Protein AF-A0A957JR50-F1 (afdb_monomer_lite)

Secondary structure (DSSP, 8-state):
---------EEEEEE-SSEEEEEETTS-EEEEEGGGSHHHHHS-HHHHH--EEETTEEEEGGGTEEEEHHHHHTT------HHHHHHHHHHHHHHHTTS--S-HHHHTS-TTS---

pLDDT: mean 88.14, std 16.2, range [25.7, 98.31]

Radius of gyration: 16.22 Å; chains: 1; bounding box: 34×46×43 Å

Foldseek 3Di:
DDPPPPQWWWDDWDDDLFWIWTAIPVGDIQIAGQVLEVLSNVDDPVQNRQWDTDRQWIARQSSRDIGGPVCSVVRHGDPDDPVRVVLSVVVNVCVVVVNDPDGSCVVVPDPPPDDD

Sequence (116 aa):
MTILIENLQAVSVAFSETHFTVALSDGRLISTPLHWFPRLAYGTTAEREIYEIIDGAIHWPELDEDIEIMALLNGAKSGEGEKSLHRFRQWMQARRAGKTSAPFALAFANPLAVEP

Structure (mmCIF, N/CA/C/O backbone):
data_AF-A0A957JR50-F1
#
_entry.id   AF-A0A957JR50-F1
#
loop_
_atom_site.group_PDB
_atom_site.id
_atom_site.type_symbol
_atom_site.label_atom_id
_atom_site.label_alt_id
_atom_site.label_comp_id
_atom_site.label_asym_id
_atom_site.label_entity_id
_atom_site.label_seq_id
_atom_site.pdbx_PDB_ins_code
_atom_site.Cartn_x
_atom_site.Cartn_y
_atom_si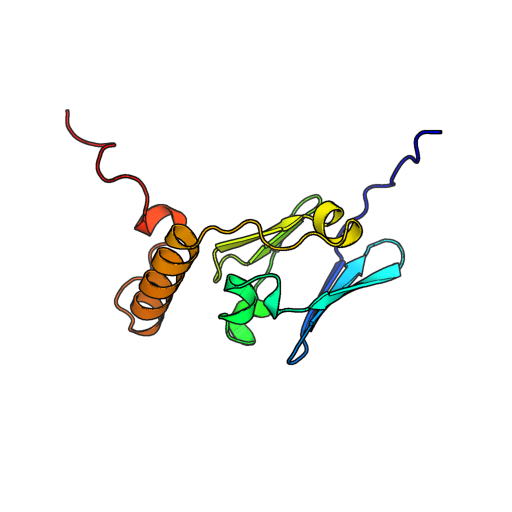te.Cartn_z
_atom_site.occupancy
_atom_site.B_iso_or_equiv
_atom_site.auth_seq_id
_atom_site.auth_comp_id
_atom_site.auth_asym_id
_atom_site.auth_atom_id
_atom_site.pdbx_PDB_model_num
ATOM 1 N N . MET A 1 1 ? 18.653 11.194 -25.214 1.00 42.72 1 MET A N 1
ATOM 2 C CA . MET A 1 1 ? 17.756 10.079 -25.575 1.00 42.72 1 MET A CA 1
ATOM 3 C C . MET A 1 1 ? 16.641 10.067 -24.550 1.00 42.72 1 MET A C 1
ATOM 5 O O . MET A 1 1 ? 16.855 9.602 -23.441 1.00 42.72 1 MET A O 1
ATOM 9 N N . THR A 1 2 ? 15.516 10.699 -24.868 1.00 38.53 2 THR A N 1
ATOM 10 C CA . THR A 1 2 ? 14.341 10.719 -23.991 1.00 38.53 2 THR A CA 1
ATOM 11 C C . THR A 1 2 ? 13.584 9.431 -24.260 1.00 38.53 2 THR A C 1
ATOM 13 O O . THR A 1 2 ? 13.094 9.239 -25.370 1.00 38.53 2 THR A O 1
ATOM 16 N N . ILE A 1 3 ? 13.562 8.515 -23.295 1.00 51.59 3 ILE A N 1
ATOM 17 C CA . ILE A 1 3 ? 12.680 7.354 -23.376 1.00 51.59 3 ILE A CA 1
ATOM 18 C C . ILE A 1 3 ? 11.263 7.914 -23.261 1.00 51.59 3 ILE A C 1
ATOM 20 O O . ILE A 1 3 ? 10.918 8.513 -22.244 1.00 51.59 3 ILE A O 1
ATOM 24 N N . LEU A 1 4 ? 10.473 7.779 -24.326 1.00 49.06 4 LEU A N 1
ATOM 25 C CA . LEU A 1 4 ? 9.029 7.937 -24.245 1.00 49.06 4 LEU A CA 1
ATOM 26 C C . LEU A 1 4 ? 8.550 6.759 -23.400 1.00 49.06 4 LEU A C 1
ATOM 28 O O . LEU A 1 4 ? 8.467 5.638 -23.892 1.00 49.06 4 LEU A O 1
ATOM 32 N N . ILE A 1 5 ? 8.359 6.987 -22.103 1.00 57.97 5 ILE A N 1
ATOM 33 C CA . ILE A 1 5 ? 7.665 6.021 -21.262 1.00 57.97 5 ILE A CA 1
ATOM 34 C C . ILE A 1 5 ? 6.227 6.057 -21.774 1.00 57.97 5 ILE A C 1
ATOM 36 O O . ILE A 1 5 ? 5.489 6.999 -21.489 1.00 57.97 5 ILE A O 1
ATOM 40 N N . GLU A 1 6 ? 5.864 5.094 -22.622 1.00 57.12 6 GLU A N 1
ATOM 41 C CA . GLU A 1 6 ? 4.458 4.783 -22.868 1.00 57.12 6 GLU A CA 1
ATOM 42 C C . GLU A 1 6 ? 3.772 4.687 -21.509 1.00 57.12 6 GLU A C 1
ATOM 44 O O . GLU A 1 6 ? 4.357 4.110 -20.594 1.00 57.12 6 GLU A O 1
ATOM 49 N N . ASN A 1 7 ? 2.604 5.322 -21.368 1.00 71.19 7 ASN A N 1
ATOM 50 C CA . ASN A 1 7 ? 1.957 5.600 -20.089 1.00 71.19 7 ASN A CA 1
ATOM 51 C C . ASN A 1 7 ? 1.938 4.338 -19.203 1.00 71.19 7 ASN A C 1
ATOM 53 O O . ASN A 1 7 ? 1.124 3.435 -19.405 1.00 71.19 7 ASN A O 1
ATOM 57 N N . LEU A 1 8 ? 2.908 4.230 -18.291 1.00 84.69 8 LEU A N 1
ATOM 58 C CA . LEU A 1 8 ? 3.179 2.999 -17.565 1.00 84.69 8 LEU A CA 1
ATOM 59 C C . LEU A 1 8 ? 2.276 2.981 -16.347 1.00 84.69 8 LEU A C 1
ATOM 61 O O . LEU A 1 8 ? 2.507 3.700 -15.378 1.00 84.69 8 LEU A O 1
ATOM 65 N N . GLN A 1 9 ? 1.234 2.170 -16.430 1.00 90.56 9 GLN A N 1
ATOM 66 C CA . GLN A 1 9 ? 0.159 2.162 -15.454 1.00 90.56 9 GLN A CA 1
ATOM 67 C C . GLN A 1 9 ? 0.262 0.928 -14.571 1.00 90.56 9 GLN A C 1
ATOM 69 O O . GLN A 1 9 ? 0.690 -0.141 -15.017 1.00 90.56 9 GLN A O 1
ATOM 74 N N . ALA A 1 10 ? -0.169 1.073 -13.321 1.00 95.31 10 ALA A N 1
ATOM 75 C CA . ALA A 1 10 ? -0.468 -0.079 -12.489 1.00 95.31 10 ALA A CA 1
ATOM 76 C C . ALA A 1 10 ? -1.657 -0.841 -13.095 1.00 95.31 10 ALA A C 1
ATOM 78 O O . ALA A 1 10 ? -2.575 -0.244 -13.651 1.00 95.31 10 ALA A O 1
ATOM 79 N N . VAL A 1 11 ? -1.652 -2.161 -12.968 1.00 96.31 11 VAL A N 1
ATOM 80 C CA . VAL A 1 11 ? -2.766 -3.034 -13.367 1.00 96.31 11 VAL A CA 1
ATOM 81 C C . VAL A 1 11 ? -3.373 -3.707 -12.145 1.00 96.31 11 VAL A C 1
ATOM 83 O O . VAL A 1 11 ? -4.588 -3.831 -12.038 1.00 96.31 11 VAL A O 1
ATOM 86 N N . SER A 1 12 ? -2.530 -4.139 -11.211 1.00 97.25 12 SER A N 1
ATOM 87 C CA . SER A 1 12 ? -2.971 -4.786 -9.980 1.00 97.25 12 SER A CA 1
ATOM 88 C C . SER A 1 12 ? -1.897 -4.715 -8.909 1.00 97.25 12 SER A C 1
ATOM 90 O O . SER A 1 12 ? -0.704 -4.670 -9.226 1.00 97.25 12 SER A O 1
ATOM 92 N N . VAL A 1 13 ? -2.318 -4.826 -7.653 1.00 98.19 13 VAL A N 1
ATOM 93 C CA . VAL A 1 13 ? -1.430 -5.008 -6.506 1.00 98.19 13 VAL A CA 1
ATOM 94 C C . VAL A 1 13 ? -1.726 -6.335 -5.822 1.00 98.19 13 VAL A C 1
ATOM 96 O O . VAL A 1 13 ? -2.881 -6.667 -5.562 1.00 98.19 13 VAL A O 1
ATOM 99 N N . ALA A 1 14 ? -0.671 -7.082 -5.514 1.00 97.88 14 ALA A N 1
ATOM 100 C CA . ALA A 1 14 ? -0.723 -8.285 -4.696 1.00 97.88 14 ALA A CA 1
ATOM 101 C C . ALA A 1 14 ? 0.101 -8.090 -3.422 1.00 97.88 14 ALA A C 1
ATOM 103 O O . ALA A 1 14 ? 1.155 -7.453 -3.445 1.00 97.88 14 ALA A O 1
ATOM 104 N N . PHE A 1 15 ? -0.351 -8.670 -2.314 1.00 97.69 15 PHE A N 1
ATOM 105 C CA . PHE A 1 15 ? 0.313 -8.559 -1.020 1.00 97.69 15 PHE A CA 1
ATOM 106 C C . PHE A 1 15 ? 0.784 -9.921 -0.520 1.00 97.69 15 PHE A C 1
ATOM 108 O O . PHE A 1 15 ? 0.117 -10.940 -0.675 1.00 97.69 15 PHE A O 1
ATOM 115 N N . SER A 1 16 ? 1.939 -9.908 0.131 1.00 95.56 16 SER A N 1
ATOM 116 C CA . SER A 1 16 ? 2.427 -10.971 1.006 1.00 95.56 16 SER A CA 1
ATOM 117 C C . SER A 1 16 ? 2.597 -10.411 2.420 1.00 95.56 16 SER A C 1
ATOM 119 O O . SER A 1 16 ? 2.294 -9.246 2.684 1.00 95.56 16 SER A O 1
ATOM 121 N N . GLU A 1 17 ? 3.120 -11.218 3.340 1.00 94.19 17 GLU A N 1
ATOM 122 C CA . GLU A 1 17 ? 3.382 -10.774 4.712 1.00 94.19 17 GLU A CA 1
ATOM 123 C C . GLU A 1 17 ? 4.389 -9.613 4.781 1.00 94.19 17 GLU A C 1
ATOM 125 O O . GLU A 1 17 ? 4.266 -8.726 5.623 1.00 94.19 17 GLU A O 1
ATOM 130 N N . THR A 1 18 ? 5.377 -9.589 3.881 1.00 96.56 18 THR A N 1
ATOM 131 C CA . THR A 1 18 ? 6.529 -8.674 3.977 1.00 96.56 18 THR A CA 1
ATOM 132 C C . THR A 1 18 ? 6.662 -7.708 2.804 1.00 96.56 18 THR A C 1
ATOM 134 O O . THR A 1 18 ? 7.407 -6.733 2.914 1.00 96.56 18 THR A O 1
ATOM 137 N N . HIS A 1 19 ? 5.959 -7.953 1.698 1.00 97.88 19 HIS A N 1
ATOM 138 C CA . HIS A 1 19 ? 6.073 -7.197 0.448 1.00 97.88 19 HIS A CA 1
ATOM 139 C C . HIS A 1 19 ? 4.708 -6.978 -0.195 1.00 97.88 19 HIS A C 1
ATOM 141 O O . HIS A 1 19 ? 3.805 -7.802 -0.039 1.00 97.88 19 HIS A O 1
ATOM 147 N N . PHE A 1 20 ? 4.609 -5.925 -0.997 1.00 98.12 20 PHE A N 1
ATOM 148 C CA . PHE A 1 20 ? 3.575 -5.791 -2.017 1.00 98.12 20 PHE A CA 1
ATOM 149 C C . PHE A 1 20 ? 4.222 -5.809 -3.400 1.00 98.12 20 PHE A C 1
ATOM 151 O O . PHE A 1 20 ? 5.390 -5.455 -3.561 1.00 98.12 20 PHE A O 1
ATOM 158 N N . THR A 1 21 ? 3.488 -6.299 -4.390 1.00 98.31 21 THR A N 1
ATOM 159 C CA . THR A 1 21 ? 3.941 -6.420 -5.773 1.00 98.31 21 THR A CA 1
ATOM 160 C C . THR A 1 21 ? 2.943 -5.742 -6.688 1.00 98.31 21 THR A C 1
ATOM 162 O O . THR A 1 21 ? 1.762 -6.081 -6.669 1.00 98.31 21 THR A O 1
ATOM 165 N N . VAL A 1 22 ? 3.425 -4.800 -7.490 1.00 98.00 22 VAL A N 1
ATOM 166 C CA . VAL A 1 22 ? 2.632 -4.084 -8.489 1.00 98.00 22 VAL A CA 1
ATOM 167 C C . VAL A 1 22 ? 2.896 -4.694 -9.857 1.00 98.00 22 VAL A C 1
ATOM 169 O O . VAL A 1 22 ? 4.049 -4.770 -10.285 1.00 98.00 22 VAL A O 1
ATOM 172 N N . ALA A 1 23 ? 1.835 -5.116 -10.541 1.00 97.38 23 ALA A N 1
ATOM 173 C CA . ALA A 1 23 ? 1.893 -5.474 -11.952 1.00 97.38 23 ALA A CA 1
ATOM 174 C C . ALA A 1 23 ? 1.686 -4.228 -12.810 1.00 97.38 23 ALA A C 1
ATOM 176 O O . ALA A 1 23 ? 0.764 -3.455 -12.549 1.00 97.38 23 ALA A O 1
ATOM 177 N N . LEU A 1 24 ? 2.536 -4.040 -13.815 1.00 95.88 24 LEU A N 1
ATOM 178 C CA . LEU A 1 24 ? 2.474 -2.910 -14.738 1.00 95.88 24 LEU A CA 1
ATOM 179 C C . LEU A 1 24 ? 1.869 -3.320 -16.081 1.00 95.88 24 LEU A C 1
ATOM 181 O O . LEU A 1 24 ? 1.912 -4.490 -16.468 1.00 95.88 24 LEU A O 1
ATOM 185 N N . SER A 1 25 ? 1.346 -2.338 -16.814 1.00 93.94 25 SER A N 1
ATOM 186 C CA . SER A 1 25 ? 0.704 -2.529 -18.123 1.00 93.94 25 SER A CA 1
ATOM 187 C C . SER A 1 25 ? 1.615 -3.147 -19.192 1.00 93.94 25 SER A C 1
ATOM 189 O O . SER A 1 25 ? 1.113 -3.754 -20.134 1.00 93.94 25 SER A O 1
ATOM 191 N N . ASP A 1 26 ? 2.937 -3.053 -19.034 1.00 92.69 26 ASP A N 1
ATOM 192 C CA . ASP A 1 26 ? 3.933 -3.646 -19.935 1.00 92.69 26 ASP A CA 1
ATOM 193 C C . ASP A 1 26 ? 4.403 -5.055 -19.518 1.00 92.69 26 ASP A C 1
ATOM 195 O O . ASP A 1 26 ? 5.335 -5.609 -20.105 1.00 92.69 26 ASP A O 1
ATOM 199 N N . GLY A 1 27 ? 3.767 -5.642 -18.500 1.00 94.44 27 GLY A N 1
ATOM 200 C CA . GLY A 1 27 ? 4.048 -6.993 -18.016 1.00 94.44 27 GLY A CA 1
ATOM 201 C C . GLY A 1 27 ? 5.157 -7.086 -16.966 1.00 94.44 27 GLY A C 1
ATOM 202 O O . GLY A 1 27 ? 5.440 -8.186 -16.484 1.00 94.44 27 GLY A O 1
ATOM 203 N N . ARG A 1 28 ? 5.783 -5.971 -16.569 1.00 95.88 28 ARG A N 1
ATOM 204 C CA . ARG A 1 28 ? 6.740 -5.970 -15.452 1.00 95.88 28 ARG A CA 1
ATOM 205 C C . ARG A 1 28 ? 6.043 -6.109 -14.100 1.00 95.88 28 ARG A C 1
ATOM 207 O O . ARG A 1 28 ? 4.906 -5.682 -13.913 1.00 95.88 28 ARG A O 1
ATOM 214 N N . LEU A 1 29 ? 6.783 -6.654 -13.134 1.00 97.12 29 LEU A N 1
ATOM 215 C CA . LEU A 1 29 ? 6.407 -6.700 -11.723 1.00 97.12 29 LEU A CA 1
ATOM 216 C C . LEU A 1 29 ? 7.415 -5.899 -10.895 1.00 97.12 29 LEU A C 1
ATOM 218 O O . LEU A 1 29 ? 8.621 -6.130 -11.002 1.00 97.12 29 LEU A O 1
ATOM 222 N N . ILE A 1 30 ? 6.927 -5.001 -10.040 1.00 97.00 30 ILE A N 1
ATOM 223 C CA . ILE A 1 30 ? 7.745 -4.298 -9.044 1.00 97.00 30 ILE A CA 1
ATOM 224 C C . ILE A 1 30 ? 7.384 -4.850 -7.671 1.00 97.00 30 ILE A C 1
ATOM 226 O O . ILE A 1 30 ? 6.258 -4.666 -7.220 1.00 97.00 30 ILE A O 1
ATOM 230 N N . SER A 1 31 ? 8.326 -5.518 -7.003 1.00 97.81 31 SER A N 1
ATOM 231 C CA . SER A 1 31 ? 8.153 -5.974 -5.619 1.00 97.81 31 SER A CA 1
ATOM 232 C C . SER A 1 31 ? 8.852 -5.017 -4.662 1.00 97.81 31 SER A C 1
ATOM 234 O O . SER A 1 31 ? 10.002 -4.636 -4.886 1.00 97.81 31 SER A O 1
ATOM 236 N N . THR A 1 32 ? 8.158 -4.594 -3.608 1.00 97.81 32 THR A N 1
ATOM 237 C CA . THR A 1 32 ? 8.656 -3.590 -2.663 1.00 97.81 32 THR A CA 1
ATOM 238 C C . THR A 1 32 ? 8.356 -3.998 -1.219 1.00 97.81 32 THR A C 1
ATOM 240 O O . THR A 1 32 ? 7.256 -4.487 -0.939 1.00 97.81 32 THR A O 1
ATOM 243 N N . PRO A 1 33 ? 9.307 -3.828 -0.276 1.00 98.12 33 PRO A N 1
ATOM 244 C CA . PRO A 1 33 ? 9.073 -4.175 1.118 1.00 98.12 33 PRO A CA 1
ATOM 245 C C . PRO A 1 33 ? 7.958 -3.330 1.730 1.00 98.12 33 PRO A C 1
ATOM 247 O O . PRO A 1 33 ? 7.989 -2.101 1.692 1.00 98.12 33 PRO A O 1
ATOM 250 N N . LEU A 1 34 ? 7.002 -3.989 2.377 1.00 97.56 34 LEU A N 1
ATOM 251 C CA . LEU A 1 34 ? 5.838 -3.336 2.965 1.00 97.56 34 LEU A CA 1
ATOM 252 C C . LEU A 1 34 ? 6.230 -2.341 4.071 1.00 97.56 34 LEU A C 1
ATOM 254 O O . LEU A 1 34 ? 5.638 -1.276 4.193 1.00 97.56 34 LEU A O 1
ATOM 258 N N . HIS A 1 35 ? 7.283 -2.644 4.838 1.00 96.75 35 HIS A N 1
ATOM 259 C CA . HIS A 1 35 ? 7.770 -1.780 5.919 1.00 96.75 35 HIS A CA 1
ATOM 260 C C . HIS A 1 35 ? 8.340 -0.431 5.439 1.00 96.75 35 HIS A C 1
ATOM 262 O O . HIS A 1 35 ? 8.608 0.435 6.270 1.00 96.75 35 HIS A O 1
ATOM 268 N N . TRP A 1 36 ? 8.541 -0.233 4.129 1.00 97.56 36 TRP A N 1
ATOM 269 C CA . TRP A 1 36 ? 8.923 1.070 3.563 1.00 97.56 36 TRP A CA 1
ATOM 270 C C . TRP A 1 36 ? 7.760 2.062 3.512 1.00 97.56 36 TRP A C 1
ATOM 272 O O . TRP A 1 36 ? 8.006 3.259 3.373 1.00 97.56 36 TRP A O 1
ATOM 282 N N . PHE A 1 37 ? 6.526 1.575 3.652 1.00 97.75 37 PHE A N 1
ATOM 283 C CA . PHE A 1 37 ? 5.296 2.360 3.613 1.00 97.75 37 PHE A CA 1
ATOM 284 C C . PHE A 1 37 ? 4.524 2.117 4.914 1.00 97.75 37 PHE A C 1
ATOM 286 O O . PHE A 1 37 ? 3.732 1.175 5.007 1.00 97.75 37 PHE A O 1
ATOM 293 N N . PRO A 1 38 ? 4.794 2.911 5.969 1.00 96.88 38 PRO A N 1
ATOM 294 C CA . PRO A 1 38 ? 4.295 2.636 7.313 1.00 96.88 38 PRO A CA 1
ATOM 295 C C . PRO A 1 38 ? 2.771 2.532 7.425 1.00 96.88 38 PRO A C 1
ATOM 297 O O . PRO A 1 38 ? 2.293 1.736 8.239 1.00 96.88 38 PRO A O 1
ATOM 300 N N . ARG A 1 39 ? 2.002 3.281 6.619 1.00 97.06 39 ARG A N 1
ATOM 301 C CA . ARG A 1 39 ? 0.533 3.189 6.624 1.00 97.06 39 ARG A CA 1
ATOM 302 C C . ARG A 1 39 ? 0.051 1.868 6.036 1.00 97.06 39 ARG A C 1
ATOM 304 O O . ARG A 1 39 ? -0.755 1.191 6.673 1.00 97.06 39 ARG A O 1
ATOM 311 N N . LEU A 1 40 ? 0.628 1.427 4.912 1.00 97.31 40 LEU A N 1
ATOM 312 C CA . LEU A 1 40 ? 0.363 0.094 4.353 1.00 97.31 40 LEU A CA 1
ATOM 313 C C . LEU A 1 40 ? 0.757 -1.024 5.319 1.00 97.31 40 LEU A C 1
ATOM 315 O O . LEU A 1 40 ? -0.016 -1.961 5.529 1.00 97.31 40 LEU A O 1
ATOM 319 N N . ALA A 1 41 ? 1.925 -0.910 5.957 1.00 96.81 41 ALA A N 1
ATOM 320 C CA . ALA A 1 41 ? 2.379 -1.875 6.956 1.00 96.81 41 ALA A CA 1
ATOM 321 C C . ALA A 1 41 ? 1.423 -1.972 8.158 1.00 96.81 41 ALA A C 1
ATOM 323 O O . ALA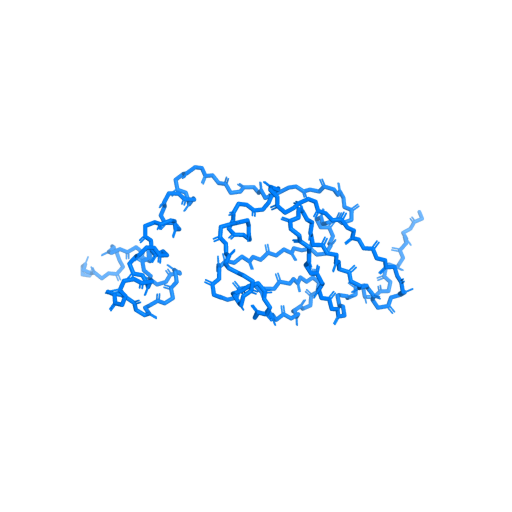 A 1 41 ? 1.223 -3.058 8.700 1.00 96.81 41 ALA A O 1
ATOM 324 N N . TYR A 1 42 ? 0.805 -0.858 8.555 1.00 96.06 42 TYR A N 1
ATOM 325 C CA . TYR A 1 42 ? -0.175 -0.806 9.642 1.00 96.06 42 TYR A CA 1
ATOM 326 C C . TYR A 1 42 ? -1.576 -1.314 9.241 1.00 96.06 42 TYR A C 1
ATOM 328 O O . TYR A 1 42 ? -2.342 -1.780 10.096 1.00 96.06 42 TYR A O 1
ATOM 336 N N . GLY A 1 43 ? -1.928 -1.206 7.958 1.00 94.94 43 GLY A N 1
ATOM 337 C CA . GLY A 1 43 ? -3.197 -1.681 7.416 1.00 94.94 43 GLY A CA 1
ATOM 338 C C . GLY A 1 43 ? -3.377 -3.191 7.568 1.00 94.94 43 GLY A C 1
ATOM 339 O O . GLY A 1 43 ? -2.411 -3.952 7.564 1.00 94.94 43 GLY A O 1
ATOM 340 N N . THR A 1 44 ? -4.620 -3.631 7.710 1.00 94.62 44 THR A N 1
ATOM 341 C CA . THR A 1 44 ? -5.005 -5.046 7.611 1.00 94.62 44 THR A CA 1
ATOM 342 C C . THR A 1 44 ? -4.993 -5.509 6.154 1.00 94.62 44 THR A C 1
ATOM 344 O O . THR A 1 44 ? -4.995 -4.689 5.240 1.00 94.62 44 THR A O 1
ATOM 347 N N . THR A 1 45 ? -5.031 -6.823 5.915 1.00 94.62 45 THR A N 1
ATOM 348 C CA . THR A 1 45 ? -5.156 -7.370 4.553 1.00 94.62 45 THR A CA 1
ATOM 349 C C . THR A 1 45 ? -6.365 -6.793 3.815 1.00 94.62 45 THR A C 1
ATOM 351 O O . THR A 1 45 ? -6.214 -6.324 2.697 1.00 94.62 45 THR A O 1
ATOM 354 N N . ALA A 1 46 ? -7.528 -6.724 4.472 1.00 95.38 46 ALA A N 1
ATOM 355 C CA . ALA A 1 46 ? -8.742 -6.174 3.871 1.00 95.38 46 ALA A CA 1
ATOM 356 C C . ALA A 1 46 ? -8.593 -4.691 3.486 1.00 95.38 46 ALA A C 1
ATOM 358 O O . ALA A 1 46 ? -9.027 -4.288 2.416 1.00 95.38 46 ALA A O 1
ATOM 359 N N . GLU A 1 47 ? -7.937 -3.880 4.323 1.00 95.88 47 GLU A N 1
ATOM 360 C CA . GLU A 1 47 ? -7.691 -2.460 4.019 1.00 95.88 47 GLU A CA 1
ATOM 361 C C . GLU A 1 47 ? -6.696 -2.280 2.859 1.00 95.88 47 GLU A C 1
ATOM 363 O O . GLU A 1 47 ? -6.810 -1.330 2.095 1.00 95.88 47 GLU A O 1
ATOM 368 N N . ARG A 1 48 ? -5.729 -3.194 2.705 1.00 97.38 48 ARG A N 1
ATOM 369 C CA . ARG A 1 48 ? -4.747 -3.173 1.605 1.00 97.38 48 ARG A CA 1
ATOM 370 C C . ARG A 1 48 ? -5.338 -3.615 0.267 1.00 97.38 48 ARG A C 1
ATOM 372 O O . ARG A 1 48 ? -4.849 -3.199 -0.779 1.00 97.38 48 ARG A O 1
ATOM 379 N N . GLU A 1 49 ? -6.351 -4.474 0.292 1.00 96.69 49 GLU A N 1
ATOM 380 C CA . GLU A 1 49 ? -7.046 -4.950 -0.910 1.00 96.69 49 GLU A CA 1
ATOM 381 C C . GLU A 1 49 ? -8.034 -3.918 -1.473 1.00 96.69 49 GLU A C 1
ATOM 383 O O . GLU A 1 49 ? -8.448 -4.037 -2.624 1.00 96.69 49 GLU A O 1
ATOM 388 N N . ILE A 1 50 ? -8.369 -2.881 -0.698 1.00 96.62 50 ILE A N 1
ATOM 389 C CA . ILE A 1 50 ? -9.183 -1.749 -1.145 1.00 96.62 50 ILE A CA 1
ATOM 390 C C . ILE A 1 50 ? -8.241 -0.646 -1.634 1.00 96.62 50 ILE A C 1
ATOM 392 O O . ILE A 1 50 ? -7.731 0.151 -0.845 1.00 96.62 50 ILE A O 1
ATOM 396 N N . TYR A 1 51 ? -8.004 -0.620 -2.943 1.00 97.75 51 TYR A N 1
ATOM 397 C CA . TYR A 1 51 ? -7.202 0.402 -3.608 1.00 97.75 51 TYR A CA 1
ATOM 398 C C . TYR A 1 51 ? -7.823 0.837 -4.930 1.00 97.75 51 TYR A C 1
ATOM 400 O O . TYR A 1 51 ? -8.609 0.117 -5.549 1.00 97.75 51 TYR A O 1
ATOM 408 N N . GLU A 1 52 ? -7.411 2.012 -5.377 1.00 96.94 52 GLU A N 1
ATOM 409 C CA . GLU A 1 52 ? -7.787 2.616 -6.643 1.00 96.94 52 GLU A CA 1
ATOM 410 C C . GLU A 1 52 ? -6.515 2.884 -7.447 1.00 96.94 52 GLU A C 1
ATOM 412 O O . GLU A 1 52 ? -5.506 3.349 -6.917 1.00 96.94 52 GLU A O 1
ATOM 417 N N . ILE A 1 53 ? -6.545 2.567 -8.738 1.00 95.12 53 ILE A N 1
ATOM 418 C CA . ILE A 1 53 ? -5.464 2.924 -9.654 1.00 95.12 53 ILE A CA 1
ATOM 419 C C . ILE A 1 53 ? -5.869 4.234 -10.314 1.00 95.12 53 ILE A C 1
ATOM 421 O O . ILE A 1 53 ? -6.873 4.297 -11.025 1.00 95.12 53 ILE A O 1
ATOM 425 N N . ILE A 1 54 ? -5.081 5.269 -10.058 1.00 89.50 54 ILE A N 1
ATOM 426 C CA . ILE A 1 54 ? -5.225 6.602 -10.640 1.00 89.50 54 ILE A CA 1
ATOM 427 C C . ILE A 1 54 ? -4.005 6.869 -11.521 1.00 89.50 54 ILE A C 1
ATOM 429 O O . ILE A 1 54 ? -2.969 6.246 -11.331 1.00 89.50 54 ILE A O 1
ATOM 433 N N . ASP A 1 55 ? -4.120 7.745 -12.518 1.00 85.31 55 ASP A N 1
ATOM 434 C CA . ASP A 1 55 ? -3.089 7.930 -13.552 1.00 85.31 55 ASP A CA 1
ATOM 435 C C . ASP A 1 55 ? -1.670 8.088 -12.960 1.00 85.31 55 ASP A C 1
ATOM 437 O O . ASP A 1 55 ? -1.331 9.116 -12.375 1.00 85.31 55 ASP A O 1
ATOM 441 N N . GLY A 1 56 ? -0.851 7.035 -13.081 1.00 88.94 56 GLY A N 1
ATOM 442 C CA . GLY A 1 56 ? 0.526 6.992 -12.572 1.00 88.94 56 GLY A CA 1
ATOM 443 C C . GLY A 1 56 ? 0.714 6.713 -11.069 1.00 88.94 56 GLY A C 1
ATOM 444 O O . GLY A 1 56 ? 1.862 6.718 -10.610 1.00 88.94 56 GLY A O 1
ATOM 445 N N . ALA A 1 57 ? -0.341 6.431 -10.299 1.00 93.69 57 ALA A N 1
ATOM 446 C CA . ALA A 1 57 ? -0.261 6.135 -8.865 1.00 93.69 57 ALA A CA 1
ATOM 447 C C . ALA A 1 57 ? -1.301 5.101 -8.388 1.00 93.69 57 ALA A C 1
ATOM 449 O O . ALA A 1 57 ? -2.248 4.741 -9.086 1.00 93.69 57 ALA A O 1
ATOM 450 N N . ILE A 1 58 ? -1.104 4.597 -7.173 1.00 97.19 58 ILE A N 1
ATOM 451 C CA . ILE A 1 58 ? -2.053 3.722 -6.485 1.00 97.19 58 ILE A CA 1
ATOM 452 C C . ILE A 1 58 ? -2.482 4.420 -5.197 1.00 97.19 58 ILE A C 1
ATOM 454 O O . ILE A 1 58 ? -1.627 4.793 -4.391 1.00 97.19 58 ILE A O 1
ATOM 458 N N . HIS A 1 59 ? -3.790 4.570 -5.022 1.00 96.69 59 HIS A N 1
ATOM 459 C CA . HIS A 1 59 ? -4.416 5.187 -3.861 1.00 96.69 59 HIS A CA 1
ATOM 460 C C . HIS A 1 59 ? -5.054 4.117 -2.968 1.00 96.69 59 HIS A C 1
ATOM 462 O O . HIS A 1 59 ? -5.843 3.298 -3.437 1.00 96.69 59 HIS A O 1
ATOM 468 N N . TRP A 1 60 ? -4.750 4.132 -1.672 1.00 97.19 60 TRP A N 1
ATOM 469 C CA . TRP A 1 60 ? -5.418 3.330 -0.646 1.00 97.19 60 TRP A CA 1
ATOM 470 C C . TRP A 1 60 ? -6.291 4.235 0.227 1.00 97.19 60 TRP A C 1
ATOM 472 O O . TRP A 1 60 ? -5.795 4.775 1.222 1.00 97.19 60 TRP A O 1
ATOM 482 N N . PRO A 1 61 ? -7.593 4.377 -0.075 1.00 94.38 61 PRO A N 1
ATOM 483 C CA . PRO A 1 61 ? -8.461 5.331 0.620 1.00 94.38 61 PRO A CA 1
ATOM 484 C C . PRO A 1 61 ? -8.620 5.020 2.113 1.00 94.38 61 PRO A C 1
ATOM 486 O O . PRO A 1 61 ? -8.605 5.915 2.956 1.00 94.38 61 PRO A O 1
ATOM 489 N N . GLU A 1 62 ? -8.695 3.738 2.473 1.00 94.19 62 GLU A N 1
ATOM 490 C CA . GLU A 1 62 ? -8.851 3.295 3.867 1.00 94.19 62 GLU A CA 1
ATOM 491 C C . GLU A 1 62 ? -7.606 3.545 4.734 1.00 94.19 62 GLU A C 1
ATOM 493 O O . GLU A 1 62 ? -7.678 3.526 5.971 1.00 94.19 62 GLU A O 1
ATOM 498 N N . LEU A 1 63 ? -6.461 3.757 4.083 1.00 95.44 63 LEU A N 1
ATOM 499 C CA . LEU A 1 63 ? -5.159 3.966 4.707 1.00 95.44 63 LEU A CA 1
ATOM 500 C C . LEU A 1 63 ? -4.609 5.372 4.447 1.00 95.44 63 LEU A C 1
ATOM 502 O O . LEU A 1 63 ? -3.559 5.695 4.998 1.00 95.44 63 LEU A O 1
ATOM 506 N N . ASP A 1 64 ? -5.318 6.198 3.671 1.00 93.94 64 ASP A N 1
ATOM 507 C CA . ASP A 1 64 ? -4.880 7.529 3.241 1.00 93.94 64 ASP A CA 1
ATOM 508 C C . ASP A 1 64 ? -3.433 7.485 2.710 1.00 93.94 64 ASP A C 1
ATOM 510 O O . ASP A 1 64 ? -2.558 8.210 3.174 1.00 93.94 64 ASP A O 1
ATOM 514 N N . GLU A 1 65 ? -3.140 6.540 1.817 1.00 95.44 65 GLU A N 1
ATOM 515 C CA . GLU A 1 65 ? -1.804 6.376 1.235 1.00 95.44 65 GLU A CA 1
ATOM 516 C C . GLU A 1 65 ? -1.879 6.500 -0.283 1.00 95.44 65 GLU A C 1
ATOM 518 O O . GLU A 1 65 ? -2.700 5.847 -0.921 1.00 95.44 65 GLU A O 1
ATOM 523 N N . ASP A 1 66 ? -0.966 7.288 -0.842 1.00 95.38 66 ASP A N 1
ATOM 524 C CA . ASP A 1 66 ? -0.763 7.446 -2.276 1.00 95.38 66 ASP A CA 1
ATOM 525 C C . ASP A 1 66 ? 0.667 7.054 -2.626 1.00 95.38 66 ASP A C 1
ATOM 527 O O . ASP A 1 66 ? 1.627 7.584 -2.062 1.00 95.38 66 ASP A O 1
ATOM 531 N N . ILE A 1 67 ? 0.820 6.136 -3.578 1.00 96.62 67 ILE A N 1
ATOM 532 C CA . ILE A 1 67 ? 2.135 5.692 -4.041 1.00 96.62 67 ILE A CA 1
ATOM 533 C C . ILE A 1 67 ? 2.238 5.869 -5.550 1.00 96.62 67 ILE A C 1
ATOM 535 O O . ILE A 1 67 ? 1.568 5.185 -6.322 1.00 96.62 67 ILE A O 1
ATOM 539 N N . GLU A 1 68 ? 3.145 6.745 -5.975 1.00 95.25 68 GLU A N 1
ATOM 540 C CA . GLU A 1 68 ? 3.475 6.933 -7.387 1.00 95.25 68 GLU A CA 1
ATOM 541 C C . GLU A 1 68 ? 4.244 5.730 -7.958 1.00 95.25 68 GLU A C 1
ATOM 543 O O . GLU A 1 68 ? 5.223 5.248 -7.376 1.00 95.25 68 GLU A O 1
ATOM 548 N N . ILE A 1 69 ? 3.881 5.296 -9.167 1.00 94.81 69 ILE A N 1
ATOM 549 C CA . ILE A 1 69 ? 4.576 4.213 -9.881 1.00 94.81 69 ILE A CA 1
ATOM 550 C C . ILE A 1 69 ? 6.031 4.585 -10.177 1.00 94.81 69 ILE A C 1
ATOM 552 O O . ILE A 1 69 ? 6.935 3.757 -10.038 1.00 94.81 69 ILE A O 1
ATOM 556 N N . MET A 1 70 ? 6.287 5.851 -10.516 1.00 93.38 70 MET A N 1
ATOM 557 C CA . MET A 1 70 ? 7.646 6.346 -10.739 1.00 93.38 70 MET A CA 1
ATOM 558 C C . MET A 1 70 ? 8.493 6.317 -9.462 1.00 93.38 70 MET A C 1
ATOM 560 O O . MET A 1 70 ? 9.687 6.020 -9.530 1.00 93.38 70 MET A O 1
ATOM 564 N N . ALA A 1 71 ? 7.896 6.566 -8.294 1.00 94.56 71 ALA A N 1
ATOM 565 C CA . ALA A 1 71 ? 8.596 6.455 -7.017 1.00 94.56 71 ALA A CA 1
ATOM 566 C C . ALA A 1 71 ? 9.030 5.002 -6.752 1.00 94.56 71 ALA A C 1
ATOM 568 O O . ALA A 1 71 ? 10.183 4.766 -6.380 1.00 94.56 71 ALA A O 1
ATOM 569 N N . LEU A 1 72 ? 8.160 4.025 -7.036 1.00 95.88 72 LEU A N 1
ATOM 570 C CA . LEU A 1 72 ? 8.486 2.600 -6.910 1.00 95.88 72 LEU A CA 1
ATOM 571 C C . LEU A 1 72 ? 9.604 2.161 -7.860 1.00 95.88 72 LEU A C 1
ATOM 573 O O . LEU A 1 72 ? 10.532 1.474 -7.435 1.00 95.88 72 LEU A O 1
ATOM 577 N N . LEU A 1 73 ? 9.565 2.597 -9.123 1.00 94.69 73 LEU A N 1
ATOM 578 C CA . LEU A 1 73 ? 10.628 2.311 -10.097 1.00 94.69 73 LEU A CA 1
ATOM 579 C C . LEU A 1 73 ? 11.994 2.861 -9.671 1.00 94.69 73 LEU A C 1
ATOM 581 O O . LEU A 1 73 ? 13.021 2.252 -9.965 1.00 94.69 73 LEU A O 1
ATOM 585 N N . ASN A 1 74 ? 12.002 3.987 -8.960 1.00 95.25 74 ASN A N 1
ATOM 586 C CA . ASN A 1 74 ? 13.215 4.599 -8.422 1.00 95.25 74 ASN A CA 1
ATOM 587 C C . ASN A 1 74 ? 13.652 3.998 -7.072 1.00 95.25 74 ASN A C 1
ATOM 589 O O . ASN A 1 74 ? 14.657 4.433 -6.509 1.00 95.25 74 ASN A O 1
ATOM 593 N N . GLY A 1 75 ? 12.915 3.020 -6.530 1.00 95.69 75 GLY A N 1
ATOM 594 C CA . GLY A 1 75 ? 13.200 2.421 -5.224 1.00 95.69 75 GLY A CA 1
ATOM 595 C C . GLY A 1 75 ? 12.975 3.375 -4.047 1.00 95.69 75 GLY A C 1
ATOM 596 O O . GLY A 1 75 ? 13.606 3.218 -2.997 1.00 95.69 75 GLY A O 1
ATOM 597 N N . ALA A 1 76 ? 12.114 4.381 -4.219 1.00 96.69 76 ALA A N 1
ATOM 598 C CA . ALA A 1 76 ? 11.787 5.329 -3.166 1.00 96.69 76 ALA A CA 1
ATOM 599 C C . ALA A 1 76 ? 10.964 4.665 -2.049 1.00 96.69 76 ALA A C 1
ATOM 601 O O . ALA A 1 76 ? 10.228 3.700 -2.259 1.00 96.69 76 ALA A O 1
ATOM 602 N N . LYS A 1 77 ? 11.100 5.213 -0.840 1.00 96.62 77 LYS A N 1
ATOM 603 C CA . LYS A 1 77 ? 10.331 4.831 0.353 1.00 96.62 77 LYS A CA 1
ATOM 604 C C . LYS A 1 77 ? 9.340 5.938 0.685 1.00 96.62 77 LYS A C 1
ATOM 606 O O . LYS A 1 77 ? 9.494 7.054 0.187 1.00 96.62 77 LYS A O 1
ATOM 611 N N . SER A 1 78 ? 8.385 5.661 1.571 1.00 95.31 78 SER A N 1
ATOM 612 C CA . SER A 1 78 ? 7.499 6.707 2.081 1.00 95.31 78 SER A CA 1
ATOM 613 C C . SER A 1 78 ? 8.310 7.857 2.690 1.00 95.31 78 SER A C 1
ATOM 615 O O . SER A 1 78 ? 9.230 7.641 3.484 1.00 95.31 78 SER A O 1
ATOM 617 N N . GLY A 1 79 ? 7.959 9.085 2.305 1.00 92.19 79 GLY A N 1
ATOM 618 C CA . GLY A 1 79 ? 8.495 10.318 2.884 1.00 92.19 79 GLY A CA 1
ATOM 619 C C . GLY A 1 79 ? 7.751 10.767 4.145 1.00 92.19 79 GLY A C 1
ATOM 620 O O . GLY A 1 79 ? 7.953 11.892 4.604 1.00 92.19 79 GLY A O 1
ATOM 621 N N . GLU A 1 80 ? 6.853 9.936 4.683 1.00 90.81 80 GLU A N 1
ATOM 622 C CA . GLU A 1 80 ? 6.002 10.306 5.806 1.00 90.81 80 GLU A CA 1
ATOM 623 C C . GLU A 1 80 ? 6.810 10.661 7.067 1.00 90.81 80 GLU A C 1
ATOM 625 O O . GLU A 1 80 ? 7.608 9.879 7.583 1.00 90.81 80 GLU A O 1
ATOM 630 N N . GLY A 1 81 ? 6.549 11.852 7.613 1.00 93.19 81 GLY A N 1
ATOM 631 C CA . GLY A 1 81 ? 7.138 12.297 8.873 1.00 93.19 81 GLY A CA 1
ATOM 632 C C . GLY A 1 81 ? 6.457 11.697 10.107 1.00 93.19 81 GLY A C 1
ATOM 633 O O . GLY A 1 81 ? 5.261 11.405 10.112 1.00 93.19 81 GLY A O 1
ATOM 634 N N . GLU A 1 82 ? 7.191 11.622 11.218 1.00 92.75 82 GLU A N 1
ATOM 635 C CA . GLU A 1 82 ? 6.723 11.031 12.482 1.00 92.75 82 GLU A CA 1
ATOM 636 C C . GLU A 1 82 ? 5.385 11.608 12.982 1.00 92.75 82 GLU A C 1
ATOM 638 O O . GLU A 1 82 ? 4.496 10.866 13.397 1.00 92.75 82 GLU A O 1
ATOM 643 N N . LYS A 1 83 ? 5.197 12.933 12.886 1.00 93.69 83 LYS A N 1
ATOM 644 C CA . LYS A 1 83 ? 3.944 13.605 13.283 1.00 93.69 83 LYS A CA 1
ATOM 645 C C . LYS A 1 83 ? 2.745 13.155 12.449 1.00 93.69 83 LYS A C 1
ATOM 647 O O . LYS A 1 83 ? 1.634 13.056 12.965 1.00 93.69 83 LYS A O 1
ATOM 652 N N . SER A 1 84 ? 2.961 12.923 11.158 1.00 92.25 84 SER A N 1
ATOM 653 C CA . SER A 1 84 ? 1.921 12.450 10.248 1.00 92.25 84 SER A CA 1
ATOM 654 C C . SER A 1 84 ? 1.512 11.026 10.616 1.00 92.25 84 SER A C 1
ATOM 656 O O . SER A 1 84 ? 0.337 10.781 10.889 1.00 92.25 84 SER A O 1
ATOM 658 N N . LEU A 1 85 ? 2.498 10.146 10.799 1.00 94.31 85 LEU A N 1
ATOM 659 C CA . LEU A 1 85 ? 2.264 8.757 11.181 1.00 94.31 85 LEU A CA 1
ATOM 660 C C . LEU A 1 85 ? 1.604 8.632 12.564 1.00 94.31 85 LEU A C 1
ATOM 662 O O . LEU A 1 85 ? 0.757 7.766 12.786 1.00 94.31 85 LEU A O 1
ATOM 666 N N . HIS A 1 86 ? 1.960 9.508 13.507 1.00 94.56 86 HIS A N 1
ATOM 667 C CA . HIS A 1 86 ? 1.310 9.569 14.815 1.00 94.56 86 HIS A CA 1
ATOM 668 C C . HIS A 1 86 ? -0.185 9.898 14.699 1.00 94.56 86 HIS A C 1
ATOM 670 O O . HIS A 1 86 ? -1.011 9.180 15.266 1.00 94.56 86 HIS A O 1
ATOM 676 N N . ARG A 1 87 ? -0.540 10.934 13.924 1.00 94.62 87 ARG A N 1
ATOM 677 C CA . ARG A 1 87 ? -1.943 11.302 13.665 1.00 94.62 87 ARG A CA 1
ATOM 678 C C . ARG A 1 87 ? -2.695 10.175 12.964 1.00 94.62 87 ARG A C 1
ATOM 680 O O . ARG A 1 87 ? -3.798 9.830 13.384 1.00 94.62 87 ARG A O 1
ATOM 687 N N . PHE A 1 88 ? -2.073 9.553 11.962 1.00 95.19 88 PHE A N 1
ATOM 688 C CA . PHE A 1 88 ? -2.617 8.386 11.266 1.00 95.19 88 PHE A CA 1
ATOM 689 C C . PHE A 1 88 ? -2.976 7.261 12.236 1.00 95.19 88 PHE A C 1
ATOM 691 O O . PHE A 1 88 ? -4.114 6.791 12.251 1.00 95.19 88 PHE A O 1
ATOM 698 N N . ARG A 1 89 ? -2.054 6.883 13.127 1.00 94.94 89 ARG A N 1
ATOM 699 C CA . ARG A 1 89 ? -2.307 5.829 14.122 1.00 94.94 89 ARG A CA 1
ATOM 700 C C . ARG A 1 89 ? -3.453 6.178 15.069 1.00 94.94 89 ARG A C 1
ATOM 702 O O . ARG A 1 89 ? -4.270 5.307 15.360 1.00 94.94 89 ARG A O 1
ATOM 709 N N . GLN A 1 90 ? -3.527 7.423 15.540 1.00 94.25 90 GLN A N 1
ATOM 710 C CA . GLN A 1 90 ? -4.625 7.872 16.405 1.00 94.25 90 GLN A CA 1
ATOM 711 C C . GLN A 1 90 ? -5.976 7.778 15.693 1.00 94.25 90 GLN A C 1
ATOM 713 O O . GLN A 1 90 ? -6.937 7.243 16.250 1.00 94.25 90 GLN A O 1
ATOM 718 N N . TRP A 1 91 ? -6.041 8.248 14.448 1.00 94.31 91 TRP A N 1
ATOM 719 C CA . TRP A 1 91 ? -7.254 8.174 13.641 1.00 94.31 91 TRP A CA 1
ATOM 720 C C . TRP A 1 91 ? -7.667 6.733 13.349 1.00 94.31 91 TRP A C 1
ATOM 722 O O . TRP A 1 91 ? -8.824 6.385 13.574 1.00 94.31 91 TRP A O 1
ATOM 732 N N . MET A 1 92 ? -6.728 5.864 12.969 1.00 94.69 92 MET A N 1
ATOM 733 C CA . MET A 1 92 ? -7.013 4.447 12.740 1.00 94.69 92 MET A CA 1
ATOM 734 C C . MET A 1 92 ? -7.553 3.751 13.991 1.00 94.69 92 MET A C 1
ATOM 736 O O . MET A 1 92 ? -8.493 2.963 13.908 1.00 94.69 92 MET A O 1
ATOM 740 N N . GLN A 1 93 ? -6.987 4.044 15.165 1.00 94.19 93 GLN A N 1
ATOM 741 C CA . GLN A 1 93 ? -7.483 3.499 16.431 1.00 94.19 93 GLN A CA 1
ATOM 742 C C . GLN A 1 93 ? -8.906 3.978 16.731 1.00 94.19 93 GLN A C 1
ATOM 744 O O . GLN A 1 93 ? -9.750 3.177 17.133 1.00 94.19 93 GLN A O 1
ATOM 749 N N . ALA A 1 94 ? -9.194 5.263 16.511 1.00 92.88 94 ALA A N 1
ATOM 750 C CA . ALA A 1 94 ? -10.535 5.807 16.687 1.00 92.88 94 ALA A CA 1
ATOM 751 C C . ALA A 1 94 ? -11.535 5.190 15.692 1.00 92.88 94 ALA A C 1
ATOM 753 O O . ALA A 1 94 ? -12.635 4.817 16.104 1.00 92.88 94 ALA A O 1
ATOM 754 N N . ARG A 1 95 ? -11.145 5.022 14.420 1.00 92.69 95 ARG A N 1
ATOM 755 C CA . ARG A 1 95 ? -11.967 4.411 13.365 1.00 92.69 95 ARG A CA 1
ATOM 756 C C . ARG A 1 95 ? -12.302 2.960 13.687 1.00 92.69 95 ARG A C 1
ATOM 758 O O . ARG A 1 95 ? -13.469 2.583 13.698 1.00 92.69 95 ARG A O 1
ATOM 765 N N . ARG A 1 96 ? -11.296 2.171 14.072 1.00 91.31 96 ARG A N 1
ATOM 766 C CA . ARG A 1 96 ? -11.464 0.768 14.496 1.00 91.31 96 ARG A CA 1
ATOM 767 C C . ARG A 1 96 ? -12.298 0.625 15.773 1.00 91.31 96 ARG A C 1
ATOM 769 O O . ARG A 1 96 ? -12.983 -0.376 15.941 1.00 91.31 96 ARG A O 1
ATOM 776 N N . ALA A 1 97 ? -12.279 1.626 16.654 1.00 93.25 97 ALA A N 1
ATOM 777 C CA . ALA A 1 97 ? -13.139 1.684 17.836 1.00 93.25 97 ALA A CA 1
ATOM 778 C C . ALA A 1 97 ? -14.565 2.202 17.544 1.00 93.25 97 ALA A C 1
ATOM 780 O O . ALA A 1 97 ? -15.335 2.388 18.485 1.00 93.25 97 ALA A O 1
ATOM 781 N N . GLY A 1 98 ? -14.907 2.493 16.281 1.00 90.56 98 GLY A N 1
ATOM 782 C CA . GLY A 1 98 ? -16.206 3.050 15.888 1.00 90.56 98 GLY A CA 1
ATOM 783 C C . GLY A 1 98 ? -16.440 4.493 16.350 1.00 90.56 98 GLY A C 1
ATOM 784 O O . GLY A 1 98 ? -17.573 4.962 16.353 1.00 90.56 98 GLY A O 1
ATOM 785 N N . LYS A 1 99 ? -15.386 5.204 16.769 1.00 87.56 99 LYS A N 1
ATOM 786 C CA . LYS A 1 99 ? -15.467 6.574 17.307 1.00 87.56 99 LYS A CA 1
ATOM 787 C C . LYS A 1 99 ? -15.405 7.651 16.226 1.00 87.56 99 LYS A C 1
ATOM 789 O O . LYS A 1 99 ? -15.709 8.804 16.507 1.00 87.56 99 LYS A O 1
ATOM 794 N N . THR A 1 100 ? -14.977 7.300 15.016 1.00 82.75 100 THR A N 1
ATOM 795 C CA . THR A 1 100 ? -14.955 8.204 13.863 1.00 82.75 100 THR A CA 1
ATOM 796 C C . THR A 1 100 ? -15.142 7.424 12.566 1.00 82.75 100 THR A C 1
ATOM 798 O O . THR A 1 100 ? -14.600 6.332 12.414 1.00 82.75 100 THR A O 1
ATOM 801 N N . SER A 1 101 ? -15.897 7.994 11.633 1.00 82.50 101 SER A N 1
ATOM 802 C CA . SER A 1 101 ? -16.004 7.552 10.236 1.00 82.50 101 SER A CA 1
ATOM 803 C C . SER A 1 101 ? -15.492 8.614 9.259 1.00 82.50 101 SER A C 1
ATOM 805 O O . SER A 1 101 ? -15.563 8.426 8.048 1.00 82.50 101 SER A O 1
ATOM 807 N N . ALA A 1 102 ? -14.995 9.744 9.774 1.00 86.00 102 ALA A N 1
ATOM 808 C CA . ALA A 1 102 ? -14.512 10.831 8.941 1.00 86.00 102 ALA A CA 1
ATOM 809 C C . ALA A 1 102 ? -13.225 10.408 8.206 1.00 86.00 102 ALA A C 1
ATOM 811 O O . ALA A 1 102 ? -12.338 9.834 8.849 1.00 86.00 102 ALA A O 1
ATOM 812 N N . PRO A 1 103 ? -13.085 10.728 6.906 1.00 86.81 103 PRO A N 1
ATOM 813 C CA . PRO A 1 103 ? -11.829 10.590 6.171 1.00 86.81 103 PRO A CA 1
ATOM 814 C C . PRO A 1 103 ? -10.652 11.229 6.915 1.00 86.81 103 PRO A C 1
ATOM 816 O O . PRO A 1 103 ? -10.816 12.276 7.550 1.00 86.81 103 PRO A O 1
ATOM 819 N N . PHE A 1 104 ? -9.460 10.633 6.815 1.00 88.94 104 PHE A N 1
ATOM 820 C CA . PHE A 1 104 ? -8.266 11.116 7.518 1.00 88.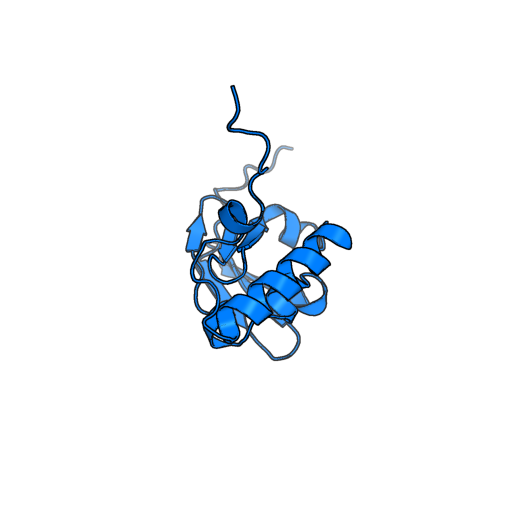94 104 PHE A CA 1
ATOM 821 C C . PHE A 1 104 ? -7.971 12.594 7.220 1.00 88.94 104 PHE A C 1
ATOM 823 O O . PHE A 1 104 ? -7.765 13.379 8.149 1.00 88.94 104 PHE A O 1
ATOM 830 N N . ALA A 1 105 ? -8.040 12.992 5.945 1.00 83.19 105 ALA A N 1
ATOM 831 C CA . ALA A 1 105 ? -7.841 14.376 5.516 1.00 83.19 105 ALA A CA 1
ATOM 832 C C . ALA A 1 105 ? -8.7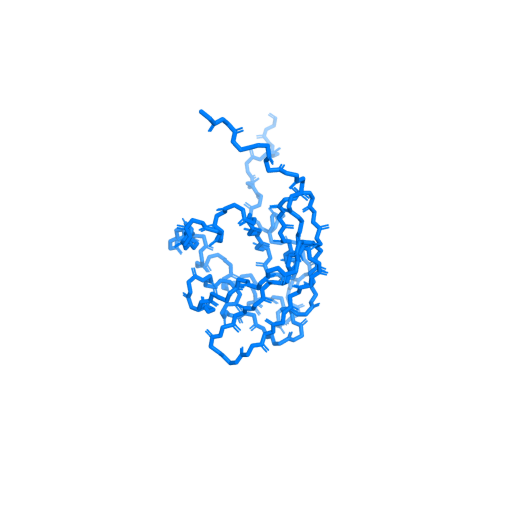75 15.370 6.234 1.00 83.19 105 ALA A C 1
ATOM 834 O O . ALA A 1 105 ? -8.344 16.459 6.607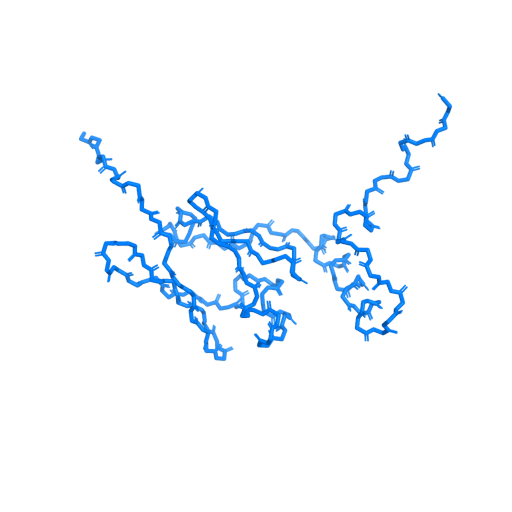 1.00 83.19 105 ALA A O 1
ATOM 835 N N . LEU A 1 106 ? -10.031 14.984 6.491 1.00 83.12 106 LEU A N 1
ATOM 836 C CA . LEU A 1 106 ? -10.999 15.815 7.214 1.00 83.12 106 LEU A CA 1
ATOM 837 C C . LEU A 1 106 ? -10.777 15.784 8.728 1.00 83.12 106 LEU A C 1
ATOM 839 O O . LEU A 1 106 ? -10.946 16.805 9.388 1.00 83.12 106 LEU A O 1
ATOM 843 N N . ALA A 1 107 ? -10.356 14.645 9.283 1.00 81.44 107 ALA A N 1
ATOM 844 C CA . ALA A 1 107 ? -10.105 14.492 10.717 1.00 81.44 107 ALA A CA 1
ATOM 845 C C . ALA A 1 107 ? -8.982 15.408 11.241 1.00 81.44 107 ALA A C 1
ATOM 847 O O . ALA A 1 107 ? -8.939 15.709 12.435 1.00 81.44 107 ALA A O 1
ATOM 848 N N . PHE A 1 108 ? -8.090 15.859 10.356 1.00 78.81 108 PHE A N 1
ATOM 849 C CA . PHE A 1 108 ? -6.996 16.777 10.684 1.00 78.81 108 PHE A CA 1
ATOM 850 C C . PHE A 1 108 ? -6.969 18.031 9.807 1.00 78.81 108 PHE A C 1
ATOM 852 O O . PHE A 1 108 ? -5.967 18.756 9.820 1.00 78.81 108 PHE A O 1
ATOM 859 N N . ALA A 1 109 ? -8.054 18.307 9.074 1.00 67.81 109 ALA A N 1
ATOM 860 C CA . ALA A 1 109 ? -8.253 19.603 8.449 1.00 67.81 109 ALA A CA 1
ATOM 861 C C . ALA A 1 109 ? -8.255 20.676 9.549 1.00 67.81 109 ALA A C 1
ATOM 863 O O . ALA A 1 109 ? -8.844 20.509 10.615 1.00 67.81 109 ALA A O 1
ATOM 864 N N . ASN A 1 110 ? -7.507 21.749 9.312 1.00 49.44 110 ASN A N 1
ATOM 865 C CA . ASN A 1 110 ? -7.213 22.794 10.283 1.00 49.44 110 ASN A CA 1
ATOM 866 C C . ASN A 1 110 ? -8.497 23.350 10.953 1.00 49.44 110 ASN A C 1
ATOM 868 O O . ASN A 1 110 ? -9.341 23.887 10.237 1.00 49.44 110 ASN A O 1
ATOM 872 N N . PRO A 1 111 ? -8.635 23.325 12.296 1.00 49.31 111 PRO A N 1
ATOM 873 C CA . PRO A 1 111 ? -9.750 23.977 12.990 1.00 49.31 111 PRO A CA 1
ATOM 874 C C . PRO A 1 111 ? -9.736 25.516 12.889 1.00 49.31 111 PRO A C 1
ATOM 876 O O . PRO A 1 111 ? -10.647 26.155 13.395 1.00 49.31 111 PRO A O 1
ATOM 879 N N . LEU A 1 112 ? -8.737 26.123 12.235 1.00 41.81 112 LEU A N 1
ATOM 880 C CA .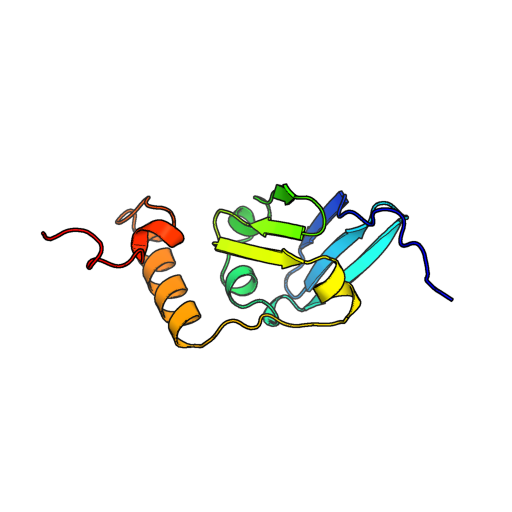 LEU A 1 112 ? -8.628 27.576 12.033 1.00 41.81 112 LEU A CA 1
ATOM 881 C C . LEU A 1 112 ? -9.173 28.079 10.678 1.00 41.81 112 LEU A C 1
ATOM 883 O O . LEU A 1 112 ? -8.777 29.154 10.239 1.00 41.81 112 LEU A O 1
ATOM 887 N N . ALA A 1 113 ? -10.037 27.328 9.984 1.00 42.44 113 ALA A N 1
ATOM 888 C CA . ALA A 1 113 ? -10.679 27.799 8.742 1.00 42.44 113 ALA A CA 1
ATOM 889 C C . ALA A 1 113 ? -12.130 28.293 8.921 1.00 42.44 113 ALA A C 1
ATOM 891 O O . ALA A 1 113 ? -12.790 28.618 7.937 1.00 42.44 113 ALA A O 1
ATOM 892 N N . VAL A 1 114 ? -12.621 28.381 10.159 1.00 45.84 114 VAL A N 1
ATOM 893 C CA . VAL A 1 114 ? -13.828 29.143 10.496 1.00 45.84 114 VAL A CA 1
ATOM 894 C C . VAL A 1 114 ? -13.520 29.963 11.746 1.00 45.84 114 VAL A C 1
ATOM 896 O O . VAL A 1 114 ? -13.009 29.399 12.710 1.00 45.84 114 VAL A O 1
ATOM 899 N N . GLU A 1 115 ? -13.846 31.260 11.659 1.00 25.70 115 GLU A N 1
ATOM 900 C CA . GLU A 1 115 ? -13.956 32.328 12.676 1.00 25.70 115 GLU A CA 1
ATOM 901 C C . GLU A 1 115 ? -12.971 33.505 12.462 1.00 25.70 115 GLU A C 1
ATOM 903 O O . GLU A 1 115 ? -11.765 33.338 12.668 1.00 25.70 115 GLU A O 1
ATOM 908 N N . PRO A 1 116 ? -13.461 34.744 12.244 1.00 39.81 116 PRO A N 1
ATOM 909 C CA . PRO A 1 116 ? -14.621 35.183 11.456 1.00 39.81 116 PRO A CA 1
ATOM 910 C C . PRO A 1 116 ? -14.246 35.742 10.066 1.00 39.81 116 PRO A C 1
ATOM 912 O O . PRO A 1 116 ? -13.117 36.256 9.892 1.00 39.81 116 PRO A O 1
#